Protein AF-A0A534VV14-F1 (afdb_monomer_lite)

Radius of gyration: 20.82 Å; chains: 1; bounding box: 41×54×50 Å

Sequence (127 aa):
MTAESASLGSDADDPWRGCNPLDPAFRDDPYPGLRRLREVDPVNLTPIGFWRLTRYADVMRLLYDVPAGTRTTDGVLPGVDESLSGQRQFMLQQDPPAHTRLRRLVSRAFTPRAIAAIRASIQRIVD

Structure (mmCIF, N/CA/C/O backbone):
data_AF-A0A534VV14-F1
#
_entry.id   AF-A0A534VV14-F1
#
loop_
_atom_site.group_PDB
_atom_site.id
_atom_site.type_symbol
_atom_site.label_atom_id
_atom_site.label_alt_id
_atom_site.label_comp_id
_atom_site.label_asym_id
_atom_site.label_entity_id
_atom_site.label_seq_id
_atom_site.pdbx_PDB_ins_code
_atom_site.Cartn_x
_atom_site.Cartn_y
_atom_site.Cartn_z
_atom_site.occupancy
_atom_site.B_iso_or_equiv
_atom_site.auth_seq_id
_atom_site.auth_comp_id
_atom_site.auth_asym_id
_atom_site.auth_atom_id
_atom_site.pdbx_PDB_model_num
ATOM 1 N N . MET A 1 1 ? 8.619 -34.422 -26.672 1.00 38.78 1 MET A N 1
ATOM 2 C CA . MET A 1 1 ? 9.527 -33.531 -25.923 1.00 38.78 1 MET A CA 1
ATOM 3 C C . MET A 1 1 ? 9.990 -32.444 -26.869 1.00 38.78 1 MET A C 1
ATOM 5 O O . MET A 1 1 ? 10.986 -32.614 -27.551 1.00 38.78 1 MET A O 1
ATOM 9 N N . THR A 1 2 ? 9.223 -31.368 -26.949 1.00 31.12 2 THR A N 1
ATOM 10 C CA . THR A 1 2 ? 9.603 -30.130 -27.634 1.00 31.12 2 THR A CA 1
ATOM 11 C C . THR A 1 2 ? 8.962 -29.030 -26.812 1.00 31.12 2 THR A C 1
ATOM 13 O O . THR A 1 2 ? 7.771 -28.766 -26.937 1.00 31.12 2 THR A O 1
ATOM 16 N N . ALA A 1 3 ? 9.732 -28.523 -25.850 1.00 32.78 3 ALA A N 1
ATOM 17 C CA . ALA A 1 3 ? 9.368 -27.339 -25.099 1.00 32.78 3 ALA A CA 1
ATOM 18 C C . ALA A 1 3 ? 9.415 -26.167 -26.079 1.00 32.78 3 ALA A C 1
ATOM 20 O O . ALA A 1 3 ? 10.457 -25.883 -26.670 1.00 32.78 3 ALA A O 1
ATOM 21 N N . GLU A 1 4 ? 8.248 -25.578 -26.301 1.00 31.66 4 GLU A N 1
ATOM 22 C CA . GLU A 1 4 ? 8.048 -24.426 -27.158 1.00 31.66 4 GLU A CA 1
ATOM 23 C C . GLU A 1 4 ? 8.819 -23.239 -26.579 1.00 31.66 4 GLU A C 1
ATOM 25 O O . GLU A 1 4 ? 8.755 -22.922 -25.389 1.00 31.66 4 GLU A O 1
ATOM 30 N N . SER A 1 5 ? 9.631 -22.651 -27.442 1.00 36.72 5 SER A N 1
ATOM 31 C CA . SER A 1 5 ? 10.516 -21.527 -27.199 1.00 36.72 5 SER A CA 1
ATOM 32 C C . SER A 1 5 ? 9.751 -20.330 -26.641 1.00 36.72 5 SER A C 1
ATOM 34 O O . SER A 1 5 ? 9.024 -19.659 -27.371 1.00 36.72 5 SER A O 1
ATOM 36 N N . ALA A 1 6 ? 9.968 -20.022 -25.362 1.00 37.84 6 ALA A N 1
ATOM 37 C CA . ALA A 1 6 ? 9.601 -18.740 -24.783 1.00 37.84 6 ALA A CA 1
ATOM 38 C C . ALA A 1 6 ? 10.433 -17.642 -25.464 1.00 37.84 6 ALA A C 1
ATOM 40 O O . ALA A 1 6 ? 11.573 -17.376 -25.077 1.00 37.84 6 ALA A O 1
ATOM 41 N N . SER A 1 7 ? 9.877 -17.022 -26.507 1.00 38.09 7 SER A N 1
ATOM 42 C CA . SER A 1 7 ? 10.439 -15.803 -27.072 1.00 38.09 7 SER A CA 1
ATOM 43 C C . SER A 1 7 ? 10.327 -14.710 -26.013 1.00 38.09 7 SER A C 1
ATOM 45 O O . SER A 1 7 ? 9.245 -14.187 -25.739 1.00 38.09 7 SER A O 1
ATOM 47 N N . LEU A 1 8 ? 11.451 -14.379 -25.386 1.00 43.69 8 LEU A N 1
ATOM 48 C CA . LEU A 1 8 ? 11.607 -13.134 -24.651 1.00 43.69 8 LEU A CA 1
ATOM 49 C C . LEU A 1 8 ? 11.549 -12.015 -25.703 1.00 43.69 8 LEU A C 1
ATOM 51 O O . LEU A 1 8 ? 12.568 -11.670 -26.294 1.00 43.69 8 LEU A O 1
ATOM 55 N N . GLY A 1 9 ? 10.337 -11.539 -26.013 1.00 39.75 9 GLY A N 1
ATOM 56 C CA . GLY A 1 9 ? 10.135 -10.353 -26.843 1.00 39.75 9 GLY A CA 1
ATOM 57 C C . GLY A 1 9 ? 10.960 -9.199 -26.281 1.00 39.75 9 GLY A C 1
ATOM 58 O O . GLY A 1 9 ? 11.142 -9.110 -25.064 1.00 39.75 9 GLY A O 1
ATOM 59 N N . SER A 1 10 ? 11.522 -8.369 -27.159 1.00 47.19 10 SER A N 1
ATOM 60 C CA . SER A 1 10 ? 12.333 -7.229 -26.747 1.00 47.19 10 SER A CA 1
ATOM 61 C C . SER A 1 10 ? 11.564 -6.385 -25.737 1.00 47.19 10 SER A C 1
ATOM 63 O O . SER A 1 10 ? 10.461 -5.932 -26.030 1.00 47.19 10 SER A O 1
ATOM 65 N N . ASP A 1 11 ? 12.173 -6.133 -24.576 1.00 54.38 11 ASP A N 1
ATOM 66 C CA . ASP A 1 11 ? 11.621 -5.300 -23.495 1.00 54.38 11 ASP A CA 1
ATOM 67 C C . ASP A 1 11 ? 11.152 -3.900 -23.954 1.00 54.38 11 ASP A C 1
ATOM 69 O O . ASP A 1 11 ? 10.472 -3.202 -23.209 1.00 54.38 11 ASP A O 1
ATOM 73 N N . ALA A 1 12 ? 11.508 -3.481 -25.173 1.00 57.03 12 ALA A N 1
ATOM 74 C CA . ALA A 1 12 ? 11.075 -2.236 -25.794 1.00 57.03 12 ALA A CA 1
ATOM 75 C C . ALA A 1 12 ? 9.554 -2.154 -26.041 1.00 57.03 12 ALA A C 1
ATOM 77 O O . ALA A 1 12 ? 9.013 -1.051 -25.999 1.00 57.03 12 ALA A O 1
ATOM 78 N N . ASP A 1 13 ? 8.869 -3.284 -26.257 1.00 73.94 13 ASP A N 1
ATOM 79 C CA . ASP A 1 13 ? 7.441 -3.295 -26.625 1.00 73.94 13 ASP A CA 1
ATOM 80 C C . ASP A 1 13 ? 6.497 -3.443 -25.418 1.00 73.94 13 ASP A C 1
ATOM 82 O O . ASP A 1 13 ? 5.303 -3.161 -25.518 1.00 73.94 13 ASP A O 1
ATOM 86 N N . ASP A 1 14 ? 7.025 -3.843 -24.257 1.00 82.19 14 ASP A N 1
ATOM 87 C CA . ASP A 1 14 ? 6.267 -3.960 -23.011 1.00 82.19 14 ASP A CA 1
ATOM 88 C C . ASP A 1 14 ? 6.936 -3.143 -21.900 1.00 82.19 14 ASP A C 1
ATOM 90 O O . ASP A 1 14 ? 7.728 -3.663 -21.101 1.00 82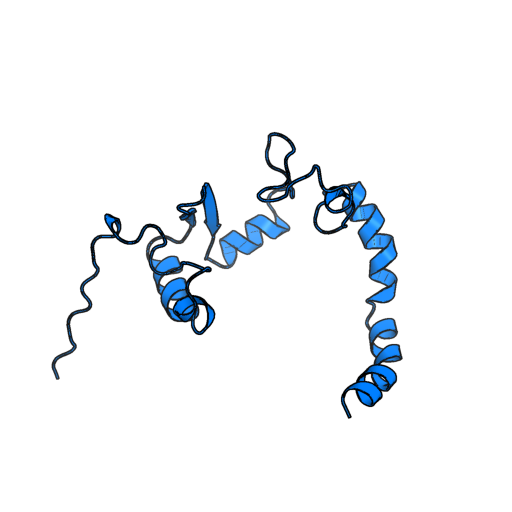.19 14 ASP A O 1
ATOM 94 N N . PRO A 1 15 ? 6.585 -1.852 -21.788 1.00 86.19 15 PRO A N 1
ATOM 95 C CA . PRO A 1 15 ? 7.226 -0.965 -20.833 1.00 86.19 15 PRO A CA 1
ATOM 96 C C . PRO A 1 15 ? 6.806 -1.298 -19.383 1.00 86.19 15 PRO A C 1
ATOM 98 O O . PRO A 1 15 ? 7.407 -0.813 -18.424 1.00 86.19 15 PRO A O 1
ATOM 101 N N . TRP A 1 16 ? 5.805 -2.167 -19.189 1.00 91.44 16 TRP A N 1
ATOM 102 C CA . TRP A 1 16 ? 5.399 -2.676 -17.880 1.00 91.44 16 TRP A CA 1
ATOM 103 C C . TRP A 1 16 ? 6.136 -3.948 -17.460 1.00 91.44 16 TRP A C 1
ATOM 105 O O . TRP A 1 16 ? 6.075 -4.294 -16.269 1.00 91.44 16 TRP A O 1
ATOM 115 N N . ARG A 1 17 ? 6.849 -4.602 -18.389 1.00 91.56 17 ARG A N 1
ATOM 116 C CA . ARG A 1 17 ? 7.542 -5.889 -18.214 1.00 91.56 17 ARG A CA 1
ATOM 117 C C . ARG A 1 17 ? 6.606 -7.010 -17.752 1.00 91.56 17 ARG A C 1
ATOM 119 O O . ARG A 1 17 ? 6.910 -7.748 -16.813 1.00 91.56 17 ARG A O 1
ATOM 126 N N . GLY A 1 18 ? 5.423 -7.080 -18.349 1.00 90.88 18 GLY A N 1
ATOM 127 C CA . GLY A 1 18 ? 4.394 -8.082 -18.079 1.00 90.88 18 GLY A CA 1
ATOM 128 C C . GLY A 1 18 ? 3.690 -7.886 -16.740 1.00 90.88 18 GLY A C 1
ATOM 129 O O . GLY A 1 18 ? 3.025 -8.797 -16.258 1.00 90.88 18 GLY A O 1
ATOM 130 N N . CYS A 1 19 ? 3.874 -6.725 -16.104 1.00 95.12 19 CYS A N 1
ATOM 131 C CA . CYS A 1 19 ? 3.359 -6.418 -14.771 1.00 95.12 19 CYS A CA 1
ATOM 132 C C . CYS A 1 19 ? 2.514 -5.138 -14.770 1.00 95.12 19 CYS A C 1
ATOM 134 O O . CYS A 1 19 ? 2.739 -4.242 -13.949 1.00 95.12 19 CYS A O 1
ATOM 136 N N . ASN A 1 20 ? 1.592 -5.022 -15.730 1.00 93.38 20 ASN A N 1
ATOM 137 C CA . ASN A 1 20 ? 0.655 -3.905 -15.815 1.00 93.38 20 ASN A CA 1
ATOM 138 C C . ASN A 1 20 ? -0.533 -4.140 -14.857 1.00 93.38 20 ASN A C 1
ATOM 140 O O . ASN A 1 20 ? -1.371 -4.990 -15.145 1.00 93.38 20 ASN A O 1
ATOM 144 N N . PRO A 1 21 ? -0.681 -3.377 -13.758 1.00 92.19 21 PRO A N 1
ATOM 145 C CA . PRO A 1 21 ? -1.775 -3.572 -12.800 1.00 92.19 21 PRO A CA 1
ATOM 146 C C . PRO A 1 21 ? -3.167 -3.246 -13.366 1.00 92.19 21 PRO A C 1
ATOM 148 O O . PRO A 1 21 ? -4.174 -3.599 -12.756 1.00 92.19 21 PRO A O 1
ATOM 151 N N . LEU A 1 22 ? -3.250 -2.560 -14.510 1.00 91.31 22 LEU A N 1
ATOM 152 C CA . LEU A 1 22 ? -4.520 -2.243 -15.163 1.00 91.31 22 LEU A CA 1
ATOM 153 C C . LEU A 1 22 ? -5.021 -3.390 -16.051 1.00 91.31 22 LEU A C 1
ATOM 155 O O . LEU A 1 22 ? -6.222 -3.461 -16.317 1.00 91.31 22 LEU A O 1
ATOM 159 N N . ASP A 1 23 ? -4.144 -4.315 -16.443 1.00 94.31 23 ASP A N 1
ATOM 160 C CA . ASP A 1 23 ? -4.499 -5.506 -17.216 1.00 94.31 23 ASP A CA 1
ATOM 161 C C . ASP A 1 23 ? -5.288 -6.506 -16.339 1.00 94.31 23 ASP A C 1
ATOM 163 O O . ASP A 1 23 ? -4.795 -6.905 -15.278 1.00 94.31 23 ASP A O 1
ATOM 167 N N . PRO A 1 24 ? -6.517 -6.908 -16.730 1.00 96.44 24 PRO A N 1
ATOM 168 C CA . PRO A 1 24 ? -7.273 -7.940 -16.026 1.00 96.44 24 PRO A CA 1
ATOM 169 C C . PRO A 1 24 ? -6.507 -9.253 -15.847 1.00 96.44 24 PRO A C 1
ATOM 171 O O . PRO A 1 24 ? -6.507 -9.786 -14.743 1.00 96.44 24 PRO A O 1
ATOM 174 N N . ALA A 1 25 ? -5.804 -9.733 -16.877 1.00 94.06 25 ALA A N 1
ATOM 175 C CA . ALA A 1 25 ? -5.110 -11.018 -16.812 1.00 94.06 25 ALA A CA 1
ATOM 176 C C . ALA A 1 25 ? -3.994 -11.001 -15.757 1.00 94.06 25 ALA A C 1
ATOM 178 O O . ALA A 1 25 ? -3.816 -11.961 -15.009 1.00 94.06 25 ALA A O 1
ATOM 179 N N . PHE A 1 26 ? -3.289 -9.873 -15.641 1.00 95.19 26 PHE A N 1
ATOM 180 C CA . PHE A 1 26 ? -2.307 -9.673 -14.581 1.00 95.19 26 PHE A CA 1
ATOM 181 C C . PHE A 1 26 ? -2.957 -9.560 -13.196 1.00 95.19 26 PHE A C 1
ATOM 183 O O . PHE A 1 26 ? -2.393 -10.042 -12.220 1.00 95.19 26 PHE A O 1
ATOM 190 N N . ARG A 1 27 ? -4.126 -8.920 -13.071 1.00 96.12 27 ARG A N 1
ATOM 191 C CA . ARG A 1 27 ? -4.838 -8.827 -11.783 1.00 96.12 27 ARG A CA 1
ATOM 192 C C . ARG A 1 27 ? -5.339 -10.183 -11.293 1.00 96.12 27 ARG A C 1
ATOM 194 O O . ARG A 1 27 ? -5.313 -10.416 -10.087 1.00 96.12 27 ARG A O 1
ATOM 201 N N . ASP A 1 28 ? -5.757 -11.042 -12.214 1.00 97.62 28 ASP A N 1
ATOM 202 C CA . ASP A 1 28 ? -6.260 -12.379 -11.905 1.00 97.62 28 ASP A CA 1
ATOM 203 C C . ASP A 1 28 ? -5.124 -13.333 -11.494 1.00 97.62 28 ASP A C 1
ATOM 205 O O . ASP A 1 28 ? -5.289 -14.100 -10.544 1.00 97.62 28 ASP A O 1
ATOM 209 N N . ASP A 1 29 ? -3.953 -13.248 -12.144 1.00 97.19 29 ASP A N 1
ATOM 210 C CA . ASP A 1 29 ? -2.748 -13.996 -11.753 1.00 97.19 29 ASP A CA 1
ATOM 211 C C . ASP A 1 29 ? -1.448 -13.165 -11.885 1.00 97.19 29 ASP A C 1
ATOM 213 O O . ASP A 1 29 ? -0.711 -13.272 -12.872 1.00 97.19 29 ASP A O 1
ATOM 217 N N . PRO A 1 30 ? -1.102 -12.344 -10.873 1.00 96.88 30 PRO A N 1
ATOM 218 C CA . PRO A 1 30 ? 0.074 -11.472 -10.938 1.00 96.88 30 PRO A CA 1
ATOM 219 C C . PRO A 1 30 ? 1.385 -12.216 -10.652 1.00 96.88 30 PRO A C 1
ATOM 221 O O . PRO A 1 30 ? 2.482 -11.696 -10.893 1.00 96.88 30 PRO A O 1
ATOM 224 N N . TYR A 1 31 ? 1.312 -13.415 -10.070 1.00 96.62 31 TYR A N 1
ATOM 225 C CA . TYR A 1 31 ? 2.466 -14.070 -9.458 1.00 96.62 31 TYR A CA 1
ATOM 226 C C . TYR A 1 31 ? 3.545 -14.507 -10.458 1.00 96.62 31 TYR A C 1
ATOM 228 O O . TYR A 1 31 ? 4.726 -14.330 -10.131 1.00 96.62 31 TYR A O 1
ATOM 236 N N . PRO A 1 32 ? 3.221 -15.042 -11.653 1.00 96.12 32 PRO A N 1
ATOM 237 C CA . PRO A 1 32 ? 4.225 -15.382 -12.658 1.00 96.12 32 PRO A CA 1
ATOM 238 C C . PRO A 1 32 ? 5.017 -14.157 -13.126 1.00 96.12 32 PRO A C 1
ATOM 240 O O . PRO A 1 32 ? 6.251 -14.191 -13.128 1.00 96.12 32 PRO A O 1
ATOM 243 N N . GLY A 1 33 ? 4.323 -13.054 -13.434 1.00 94.88 33 GLY A N 1
ATOM 244 C CA . GLY A 1 33 ? 4.946 -11.791 -13.838 1.00 94.88 33 GLY A CA 1
ATOM 245 C C . GLY A 1 33 ? 5.854 -11.235 -12.741 1.00 94.88 33 GLY A C 1
ATOM 246 O O . GLY A 1 33 ? 7.041 -10.994 -12.967 1.00 94.88 33 GLY A O 1
ATOM 247 N N . LEU A 1 34 ? 5.342 -11.143 -11.509 1.00 96.38 34 LEU A N 1
ATOM 248 C CA . LEU A 1 34 ? 6.114 -10.662 -10.359 1.00 96.38 34 LEU A CA 1
ATOM 249 C C . LEU A 1 34 ? 7.290 -11.577 -9.989 1.00 96.38 34 LEU A C 1
ATOM 251 O O . LEU A 1 34 ? 8.287 -11.102 -9.443 1.00 96.38 34 LEU A O 1
ATOM 255 N N . ARG A 1 35 ? 7.204 -12.891 -10.239 1.00 96.69 35 ARG A N 1
ATOM 256 C CA . ARG A 1 35 ? 8.334 -13.814 -10.047 1.00 96.69 35 ARG A CA 1
ATOM 257 C C . ARG A 1 35 ? 9.465 -13.472 -11.003 1.00 96.69 35 ARG A C 1
ATOM 259 O O . ARG A 1 35 ? 10.568 -13.208 -10.535 1.00 96.69 35 ARG A O 1
ATOM 266 N N . ARG A 1 36 ? 9.168 -13.399 -12.300 1.00 94.94 36 ARG A N 1
ATOM 267 C CA . ARG A 1 36 ? 10.156 -13.042 -13.320 1.00 94.94 36 ARG A CA 1
ATOM 268 C C . ARG A 1 36 ? 10.751 -11.661 -13.056 1.00 94.94 36 ARG A C 1
ATOM 270 O O . ARG A 1 36 ? 11.967 -11.508 -13.081 1.00 94.94 36 ARG A O 1
ATOM 277 N N . LEU A 1 37 ? 9.916 -10.671 -12.736 1.00 95.31 37 LEU A N 1
ATOM 278 C CA . LEU A 1 37 ? 10.365 -9.298 -12.511 1.00 95.31 37 LEU A CA 1
ATOM 279 C C . LEU A 1 37 ? 11.379 -9.184 -11.359 1.00 95.31 37 LEU A C 1
ATOM 281 O O . LEU A 1 37 ? 12.369 -8.472 -11.487 1.00 95.31 37 LEU A O 1
ATOM 285 N N . ARG A 1 38 ? 11.201 -9.944 -10.269 1.00 96.44 38 ARG A N 1
ATOM 286 C CA . ARG A 1 38 ? 12.156 -9.981 -9.140 1.00 96.44 38 ARG A CA 1
ATOM 287 C C . ARG A 1 38 ? 13.541 -10.514 -9.513 1.00 96.44 38 ARG A C 1
ATOM 289 O O . ARG A 1 38 ? 14.522 -10.190 -8.829 1.00 96.44 38 ARG A O 1
ATOM 296 N N . GLU A 1 39 ? 13.612 -11.361 -10.532 1.00 95.38 39 GLU A N 1
ATOM 297 C CA . GLU A 1 39 ? 14.851 -11.968 -11.016 1.00 95.38 39 GLU A CA 1
ATOM 298 C C . GLU A 1 39 ? 15.565 -11.037 -11.997 1.00 95.38 39 GLU A C 1
ATOM 300 O O . GLU A 1 39 ? 16.767 -10.826 -11.854 1.00 95.38 39 GLU A O 1
ATOM 305 N N . VAL A 1 40 ? 14.821 -10.444 -12.937 1.00 93.94 40 VAL A N 1
ATOM 306 C CA . VAL A 1 40 ? 15.410 -9.725 -14.079 1.00 93.94 40 VAL A CA 1
ATOM 307 C C . VAL A 1 40 ? 15.540 -8.216 -13.877 1.00 93.94 40 VAL A C 1
ATOM 309 O O . VAL A 1 40 ? 16.520 -7.635 -14.327 1.00 93.94 40 VAL A O 1
ATOM 312 N N . ASP A 1 41 ? 14.577 -7.574 -13.212 1.00 95.06 41 ASP A N 1
ATOM 313 C CA . ASP A 1 41 ? 14.558 -6.119 -13.031 1.00 95.06 41 ASP A CA 1
ATOM 314 C C . ASP A 1 41 ? 13.769 -5.744 -11.759 1.00 95.06 41 ASP A C 1
ATOM 316 O O . ASP A 1 41 ? 12.632 -5.271 -11.824 1.00 95.06 41 ASP A O 1
ATOM 320 N N . PRO A 1 42 ? 14.315 -6.031 -10.565 1.00 95.69 42 PRO A N 1
ATOM 321 C CA . PRO A 1 42 ? 13.566 -5.974 -9.309 1.00 95.69 42 PRO A CA 1
ATOM 322 C C . PRO A 1 42 ? 13.207 -4.559 -8.839 1.00 95.69 42 PRO A C 1
ATOM 324 O O . PRO A 1 42 ? 12.306 -4.421 -8.001 1.00 95.69 42 PRO A O 1
ATOM 327 N N . VAL A 1 43 ? 13.923 -3.548 -9.345 1.00 96.50 43 VAL A N 1
ATOM 328 C CA . VAL A 1 43 ? 13.768 -2.125 -9.027 1.00 96.50 43 VAL A CA 1
ATOM 329 C C . VAL A 1 43 ? 13.807 -1.343 -10.335 1.00 96.50 43 VAL A C 1
ATOM 331 O O . VAL A 1 43 ? 14.875 -1.147 -10.903 1.00 96.50 43 VAL A O 1
ATOM 334 N N . ASN A 1 44 ? 12.648 -0.880 -10.798 1.00 94.81 44 ASN A N 1
ATOM 335 C CA . ASN A 1 44 ? 12.531 -0.178 -12.077 1.00 94.81 44 ASN A CA 1
ATOM 336 C C . ASN A 1 44 ? 11.555 0.990 -12.020 1.00 94.81 44 ASN A C 1
ATOM 338 O O . ASN A 1 44 ? 10.654 1.033 -11.180 1.00 94.81 44 ASN A O 1
ATOM 342 N N . LEU A 1 45 ? 11.742 1.936 -12.936 1.00 93.44 45 LEU A N 1
ATOM 343 C CA . LEU A 1 45 ? 10.794 3.010 -13.178 1.00 93.44 45 LEU A CA 1
ATOM 344 C C . LEU A 1 45 ? 9.670 2.492 -14.080 1.00 93.44 45 LEU A C 1
ATOM 346 O O . LEU A 1 45 ? 9.922 1.947 -15.152 1.00 93.44 45 LEU A O 1
ATOM 350 N N . THR A 1 46 ? 8.428 2.657 -13.639 1.00 92.62 46 THR A N 1
ATOM 351 C CA . THR A 1 46 ? 7.241 2.290 -14.421 1.00 92.62 46 THR A CA 1
ATOM 352 C C . THR A 1 46 ? 6.937 3.335 -15.499 1.00 92.62 46 THR A C 1
ATOM 354 O O . THR A 1 46 ? 7.348 4.491 -15.365 1.00 92.62 46 THR A O 1
ATOM 357 N N . PRO A 1 47 ? 6.140 2.994 -16.529 1.00 91.06 47 PRO A N 1
ATOM 358 C CA . PRO A 1 47 ? 5.795 3.925 -17.614 1.00 91.06 47 PRO A CA 1
ATOM 359 C C . PRO A 1 47 ? 5.012 5.159 -17.151 1.00 91.06 47 PRO A C 1
ATOM 361 O O . PRO A 1 47 ? 4.941 6.157 -17.859 1.00 91.06 47 PRO A O 1
ATOM 364 N N . ILE A 1 48 ? 4.430 5.092 -15.952 1.00 87.94 48 ILE A N 1
ATOM 365 C CA . ILE A 1 48 ? 3.677 6.177 -15.312 1.00 87.94 48 ILE A CA 1
ATOM 366 C C . ILE A 1 48 ? 4.519 6.980 -14.306 1.00 87.94 48 ILE A C 1
ATOM 368 O O . ILE A 1 48 ? 3.974 7.757 -13.530 1.00 87.94 48 ILE A O 1
ATOM 372 N N . GLY A 1 49 ? 5.841 6.786 -14.287 1.00 87.62 49 GLY A N 1
ATOM 373 C CA . GLY A 1 49 ? 6.765 7.612 -13.505 1.00 87.62 49 GLY A CA 1
ATOM 374 C C . GLY A 1 49 ? 6.928 7.215 -12.035 1.00 87.62 49 GLY A C 1
ATOM 375 O O . GLY A 1 49 ? 7.564 7.946 -11.281 1.00 87.62 49 GLY A O 1
ATOM 376 N N . PHE A 1 50 ? 6.409 6.058 -11.612 1.00 87.75 50 PHE A N 1
ATOM 377 C CA . PHE A 1 50 ? 6.627 5.539 -10.258 1.00 87.75 50 PHE A CA 1
ATOM 378 C C . PHE A 1 50 ? 7.745 4.507 -10.220 1.00 87.75 50 PHE A C 1
ATOM 380 O O . PHE A 1 50 ? 7.772 3.589 -11.042 1.00 87.75 50 PHE A O 1
ATOM 387 N N . TRP A 1 51 ? 8.626 4.612 -9.226 1.00 92.25 51 TRP A N 1
ATOM 388 C CA . TRP A 1 51 ? 9.561 3.540 -8.900 1.00 92.25 51 TRP A CA 1
ATOM 389 C C . TRP A 1 51 ? 8.812 2.349 -8.308 1.00 92.25 51 TRP A C 1
ATOM 391 O O . TRP A 1 51 ? 8.023 2.489 -7.374 1.00 92.25 51 TRP A O 1
ATOM 401 N N . ARG A 1 52 ? 9.082 1.165 -8.849 1.00 94.69 52 ARG A N 1
ATOM 402 C CA . ARG A 1 52 ? 8.491 -0.103 -8.431 1.00 94.69 52 ARG A CA 1
ATOM 403 C C . ARG A 1 52 ? 9.563 -0.987 -7.819 1.00 94.69 52 ARG A C 1
ATOM 405 O O . ARG A 1 52 ? 10.595 -1.231 -8.436 1.00 94.69 52 ARG A O 1
ATOM 412 N N . LEU A 1 53 ? 9.279 -1.489 -6.621 1.00 96.62 53 LEU A N 1
ATOM 413 C CA . LEU A 1 53 ? 10.114 -2.428 -5.881 1.00 96.62 53 LEU A CA 1
ATOM 414 C C . LEU A 1 53 ? 9.358 -3.749 -5.768 1.00 96.62 53 LEU A C 1
ATOM 416 O O . LEU A 1 53 ? 8.184 -3.761 -5.402 1.00 96.62 53 LEU A O 1
ATOM 420 N N . THR A 1 54 ? 10.021 -4.861 -6.074 1.00 96.62 54 THR A N 1
ATOM 421 C CA . THR A 1 54 ? 9.356 -6.177 -6.095 1.00 96.62 54 THR A CA 1
ATOM 422 C C . THR A 1 54 ? 9.945 -7.187 -5.120 1.00 96.62 54 THR A C 1
ATOM 424 O O . THR A 1 54 ? 9.279 -8.162 -4.775 1.00 96.62 54 THR A O 1
ATOM 427 N N . ARG A 1 55 ? 11.176 -6.987 -4.636 1.00 96.94 55 ARG A N 1
ATOM 428 C CA . ARG A 1 55 ? 11.791 -7.880 -3.646 1.00 96.94 55 ARG A CA 1
ATOM 429 C C . ARG A 1 55 ? 11.340 -7.510 -2.239 1.00 96.94 55 ARG A C 1
ATOM 431 O O . ARG A 1 55 ? 11.346 -6.343 -1.860 1.00 96.94 55 ARG A O 1
ATOM 438 N N . TYR A 1 56 ? 11.028 -8.532 -1.445 1.00 96.81 56 TYR A N 1
ATOM 439 C CA . TYR A 1 56 ? 10.583 -8.376 -0.059 1.00 96.81 56 TYR A CA 1
ATOM 440 C C . TYR A 1 56 ? 11.542 -7.517 0.777 1.00 96.81 56 TYR A C 1
ATOM 442 O O . TYR A 1 56 ? 11.103 -6.590 1.448 1.00 96.81 56 TYR A O 1
ATOM 450 N N . ALA A 1 57 ? 12.849 -7.785 0.697 1.00 97.00 57 ALA A N 1
ATOM 451 C CA . ALA A 1 57 ? 13.852 -7.050 1.465 1.00 97.00 57 ALA A CA 1
ATOM 452 C C . ALA A 1 57 ? 13.856 -5.546 1.143 1.00 97.00 57 ALA A C 1
ATOM 454 O O . ALA A 1 57 ? 13.916 -4.727 2.057 1.00 97.00 57 ALA A O 1
ATOM 455 N N . ASP A 1 58 ? 13.724 -5.181 -0.136 1.00 96.75 58 ASP A N 1
ATOM 456 C CA . ASP A 1 58 ? 13.728 -3.781 -0.563 1.00 96.75 58 ASP A CA 1
ATOM 457 C C . ASP A 1 58 ? 12.454 -3.052 -0.106 1.00 96.75 58 ASP A C 1
ATOM 459 O O . ASP A 1 58 ? 12.527 -1.920 0.373 1.00 96.75 58 ASP A O 1
ATOM 463 N N . VAL A 1 59 ? 11.297 -3.722 -0.183 1.00 96.94 59 VAL A N 1
ATOM 464 C CA . VAL A 1 59 ? 10.014 -3.186 0.302 1.00 96.94 59 VAL A CA 1
ATOM 465 C C . VAL A 1 59 ? 10.039 -2.987 1.817 1.00 96.94 59 VAL A C 1
ATOM 467 O O . VAL A 1 59 ? 9.650 -1.928 2.301 1.00 96.94 59 VAL A O 1
ATOM 470 N N . MET A 1 60 ? 10.529 -3.968 2.577 1.00 97.62 60 MET A N 1
ATOM 471 C CA . MET A 1 60 ? 10.615 -3.857 4.036 1.00 97.62 60 MET A CA 1
ATOM 472 C C . MET A 1 60 ? 11.572 -2.743 4.458 1.00 97.62 60 MET A C 1
ATOM 474 O O . MET A 1 60 ? 11.219 -1.938 5.315 1.00 97.62 60 MET A O 1
ATOM 478 N N . ARG A 1 61 ? 12.739 -2.632 3.812 1.00 96.31 61 ARG A N 1
ATOM 479 C CA . ARG A 1 61 ? 13.678 -1.535 4.075 1.00 96.31 61 ARG A CA 1
ATOM 480 C C . ARG A 1 61 ? 13.030 -0.173 3.820 1.00 96.31 61 ARG A C 1
ATOM 482 O O . ARG A 1 61 ? 13.181 0.732 4.633 1.00 96.31 61 ARG A O 1
ATOM 489 N N . LEU A 1 62 ? 12.277 -0.029 2.724 1.00 94.56 62 LEU A N 1
ATOM 490 C CA . LEU A 1 62 ? 11.542 1.205 2.427 1.00 94.56 62 LEU A CA 1
ATOM 491 C C . LEU A 1 62 ? 10.492 1.529 3.502 1.00 94.56 62 LEU A C 1
ATOM 493 O O . LEU A 1 62 ? 10.350 2.688 3.874 1.00 94.56 62 LEU A O 1
ATOM 497 N N . LEU A 1 63 ? 9.767 0.522 3.994 1.00 93.19 63 LEU A N 1
ATOM 498 C CA . LEU A 1 63 ? 8.687 0.713 4.967 1.00 93.19 63 LEU A CA 1
ATOM 499 C C . LEU A 1 63 ? 9.173 1.015 6.391 1.00 93.19 63 LEU A C 1
ATOM 501 O O . LEU A 1 63 ? 8.459 1.695 7.128 1.00 93.19 63 LEU A O 1
ATOM 505 N N . TYR A 1 64 ? 10.331 0.487 6.796 1.00 93.50 64 TYR A N 1
ATOM 506 C CA . TYR A 1 64 ? 10.790 0.553 8.190 1.00 93.50 64 TYR A CA 1
ATOM 507 C C . TYR A 1 64 ? 12.035 1.415 8.409 1.00 93.50 64 TYR A C 1
ATOM 509 O O . TYR A 1 64 ? 12.118 2.081 9.440 1.00 93.50 64 TYR A O 1
ATOM 517 N N . ASP A 1 65 ? 12.977 1.420 7.464 1.00 95.12 65 ASP A N 1
ATOM 518 C CA . ASP A 1 65 ? 14.315 1.981 7.692 1.00 95.12 65 ASP A CA 1
ATOM 519 C C . ASP A 1 65 ? 14.529 3.311 6.964 1.00 95.12 65 ASP A C 1
ATOM 521 O O . ASP A 1 65 ? 15.302 4.161 7.410 1.00 95.12 65 ASP A O 1
ATOM 525 N N . VAL A 1 66 ? 13.861 3.505 5.825 1.00 91.31 66 VAL A N 1
ATOM 526 C CA . VAL A 1 66 ? 13.987 4.727 5.027 1.00 91.31 66 VAL A CA 1
ATOM 527 C C . VAL A 1 66 ? 13.048 5.802 5.582 1.00 91.31 66 VAL A C 1
ATOM 529 O O . VAL A 1 66 ? 11.856 5.537 5.750 1.00 91.31 66 VAL A O 1
ATOM 532 N N . PRO A 1 67 ? 13.526 7.040 5.818 1.00 87.25 67 PRO A N 1
ATOM 533 C CA . PRO A 1 67 ? 12.671 8.159 6.203 1.00 87.25 67 PRO A CA 1
ATOM 534 C C . PRO A 1 67 ? 11.878 8.664 4.986 1.00 87.25 67 PRO A C 1
ATOM 536 O O . PRO A 1 67 ? 12.168 9.719 4.425 1.00 87.25 67 PRO A O 1
ATOM 539 N N . ALA A 1 68 ? 10.897 7.873 4.555 1.00 87.81 68 ALA A N 1
ATOM 540 C CA . ALA A 1 68 ? 9.983 8.192 3.469 1.00 87.81 68 ALA A CA 1
ATOM 541 C C . ALA A 1 68 ? 8.650 8.729 4.013 1.00 87.81 68 ALA A C 1
ATOM 543 O O . ALA A 1 68 ? 8.195 8.343 5.091 1.00 87.81 68 ALA A O 1
ATOM 544 N N . GLY A 1 69 ? 8.029 9.619 3.242 1.00 87.56 69 GLY A N 1
ATOM 545 C CA . GLY A 1 69 ? 6.694 10.147 3.499 1.00 87.56 69 GLY A CA 1
ATOM 546 C C . GLY A 1 69 ? 5.722 9.798 2.376 1.00 87.56 69 GLY A C 1
ATOM 547 O O . GLY A 1 69 ? 6.087 9.225 1.351 1.00 87.56 69 GLY A O 1
ATOM 548 N N . THR A 1 70 ? 4.467 10.169 2.575 1.00 87.31 70 THR A N 1
ATOM 549 C CA . THR A 1 70 ? 3.370 10.005 1.610 1.00 87.31 70 THR A CA 1
ATOM 550 C C . THR A 1 70 ? 3.394 11.053 0.496 1.00 87.31 70 THR A C 1
ATOM 552 O O . THR A 1 70 ? 2.701 10.898 -0.509 1.00 87.31 70 THR A O 1
ATOM 555 N N . ARG A 1 71 ? 4.187 12.118 0.663 1.00 85.62 71 ARG A N 1
ATOM 556 C CA . ARG A 1 71 ? 4.306 13.245 -0.269 1.00 85.62 71 ARG A CA 1
ATOM 557 C C . ARG A 1 71 ? 5.599 13.182 -1.074 1.00 85.62 71 ARG A C 1
ATOM 559 O O . ARG A 1 71 ? 6.624 12.704 -0.590 1.00 85.62 71 ARG A O 1
ATOM 566 N N . THR A 1 72 ? 5.553 13.715 -2.291 1.00 83.38 72 THR A N 1
ATOM 567 C CA . THR A 1 72 ? 6.761 14.001 -3.074 1.00 83.38 72 THR A CA 1
ATOM 568 C C . THR A 1 72 ? 7.599 15.087 -2.397 1.00 83.38 72 THR A C 1
ATOM 570 O O . THR A 1 72 ? 7.142 15.770 -1.477 1.00 83.38 72 THR A O 1
ATOM 573 N N . THR A 1 73 ? 8.823 15.290 -2.887 1.00 80.94 73 THR A N 1
ATOM 574 C CA . THR A 1 73 ? 9.706 16.384 -2.445 1.00 80.94 73 THR A CA 1
ATOM 575 C C . THR A 1 73 ? 9.059 17.761 -2.572 1.00 80.94 73 THR A C 1
ATOM 577 O O . THR A 1 73 ? 9.356 18.651 -1.783 1.00 80.94 73 THR A O 1
ATOM 580 N N . ASP A 1 74 ? 8.121 17.906 -3.507 1.00 82.81 74 ASP A N 1
ATOM 581 C CA . ASP A 1 74 ? 7.411 19.156 -3.780 1.00 82.81 74 ASP A CA 1
ATOM 582 C C . ASP A 1 74 ? 6.139 19.296 -2.917 1.00 82.81 74 ASP A C 1
ATOM 584 O O . ASP A 1 74 ? 5.352 20.225 -3.082 1.00 82.81 74 ASP A O 1
ATOM 588 N N . GLY A 1 75 ? 5.921 18.365 -1.978 1.00 79.94 75 GLY A N 1
ATOM 589 C CA . GLY A 1 75 ? 4.838 18.402 -0.996 1.00 79.94 75 GLY A CA 1
ATOM 590 C C . GLY A 1 75 ? 3.488 17.884 -1.498 1.00 79.94 75 GLY A C 1
ATOM 591 O O . GLY A 1 75 ? 2.490 18.007 -0.783 1.00 79.94 75 GLY A O 1
ATOM 592 N N . VAL A 1 76 ? 3.439 17.282 -2.686 1.00 82.88 76 VAL A N 1
ATOM 593 C CA . VAL A 1 76 ? 2.201 16.825 -3.335 1.00 82.88 76 VAL A CA 1
ATOM 594 C C . VAL A 1 76 ? 1.944 15.351 -3.030 1.00 82.88 76 VAL A C 1
ATOM 596 O O . VAL A 1 76 ? 2.873 14.545 -2.989 1.00 82.88 76 VAL A O 1
ATOM 599 N N . LEU A 1 77 ? 0.678 14.985 -2.828 1.00 83.81 77 LEU A N 1
ATOM 600 C CA . LEU A 1 77 ? 0.261 13.583 -2.781 1.00 83.81 77 LEU A CA 1
ATOM 601 C C . LEU A 1 77 ? 0.220 13.000 -4.206 1.00 83.81 77 LEU A C 1
ATOM 603 O O . LEU A 1 77 ? -0.553 13.487 -5.034 1.00 83.81 77 LEU A O 1
ATOM 607 N N . PRO A 1 78 ? 1.016 11.963 -4.524 1.00 80.38 78 PRO A N 1
ATOM 608 C CA . PRO A 1 78 ? 1.049 11.422 -5.876 1.00 80.38 78 PRO A CA 1
ATOM 609 C C . PRO A 1 78 ? -0.306 10.852 -6.313 1.00 80.38 78 PRO A C 1
ATOM 611 O O . PRO A 1 78 ? -0.892 10.028 -5.614 1.00 80.38 78 PRO A O 1
ATOM 614 N N . GLY A 1 79 ? -0.787 11.261 -7.491 1.00 76.81 79 GLY A N 1
ATOM 615 C CA . GLY A 1 79 ? -2.029 10.741 -8.081 1.00 76.81 79 GLY A CA 1
ATOM 616 C C . GLY A 1 79 ? -3.321 11.208 -7.396 1.00 76.81 79 GLY A C 1
ATOM 617 O O . GLY A 1 79 ? -4.373 10.619 -7.629 1.00 76.81 79 GLY A O 1
ATOM 618 N N . VAL A 1 80 ? -3.251 12.242 -6.553 1.00 74.25 80 VAL A N 1
ATOM 619 C CA . VAL A 1 80 ? -4.385 12.780 -5.790 1.00 74.25 80 VAL A CA 1
ATOM 620 C C . VAL A 1 80 ? -4.659 14.216 -6.236 1.00 74.25 80 VAL A C 1
ATOM 622 O O . VAL A 1 80 ? -3.763 15.058 -6.200 1.00 74.25 80 VAL A O 1
ATOM 625 N N . ASP A 1 81 ? -5.903 14.509 -6.623 1.00 72.25 81 ASP A N 1
ATOM 626 C CA . ASP A 1 81 ? -6.350 15.890 -6.821 1.00 72.25 81 ASP A CA 1
ATOM 627 C C . ASP A 1 81 ? -6.643 16.524 -5.459 1.00 72.25 81 ASP A C 1
ATOM 629 O O . ASP A 1 81 ? -7.694 16.336 -4.846 1.00 72.25 81 ASP A O 1
ATOM 633 N N . GLU A 1 82 ? -5.676 17.288 -4.971 1.00 67.69 82 GLU A N 1
ATOM 634 C CA . GLU A 1 82 ? -5.741 17.904 -3.653 1.00 67.69 82 GLU A CA 1
ATOM 635 C C . GLU A 1 82 ? -6.732 19.079 -3.555 1.00 67.69 82 GLU A C 1
ATOM 637 O O . GLU A 1 82 ? -6.964 19.572 -2.448 1.00 67.69 82 GLU A O 1
ATOM 642 N N . SER A 1 83 ? -7.347 19.505 -4.668 1.00 69.81 83 SER A N 1
ATOM 643 C CA . SER A 1 83 ? -8.464 20.461 -4.652 1.00 69.81 83 SER A CA 1
ATOM 644 C C . SER A 1 83 ? -9.756 19.847 -4.092 1.00 69.81 83 SER A C 1
ATOM 646 O O . SER A 1 83 ? -10.636 20.567 -3.613 1.00 69.81 83 SER A O 1
ATOM 648 N N . LEU A 1 84 ? -9.848 18.511 -4.057 1.00 65.31 84 LEU A N 1
ATOM 649 C CA . LEU A 1 84 ? -10.947 17.775 -3.441 1.00 65.31 84 LEU A CA 1
ATOM 650 C C . LEU A 1 84 ? -10.765 17.765 -1.913 1.00 65.31 84 LEU A C 1
ATOM 652 O O . LEU A 1 84 ? -10.007 16.977 -1.340 1.00 65.31 84 LEU A O 1
ATOM 656 N N . SER A 1 85 ? -11.490 18.663 -1.243 1.00 57.06 85 SER A N 1
ATOM 657 C CA . SER A 1 85 ? -11.266 19.175 0.122 1.00 57.06 85 SER A CA 1
ATOM 658 C C . SER A 1 85 ? -11.294 18.178 1.299 1.00 57.06 85 SER A C 1
ATOM 660 O O . SER A 1 85 ? -11.241 18.602 2.451 1.00 57.06 85 SER A O 1
ATOM 662 N N . GLY A 1 86 ? -11.348 16.866 1.065 1.00 66.00 86 GLY A N 1
ATOM 663 C CA . GLY A 1 86 ? -11.349 15.836 2.114 1.00 66.00 86 GLY A CA 1
ATOM 664 C C . GLY A 1 86 ? -10.165 14.870 2.074 1.00 66.00 86 GLY A C 1
ATOM 665 O O . GLY A 1 86 ? -9.831 14.277 3.099 1.00 66.00 86 GLY A O 1
ATOM 666 N N . GLN A 1 87 ? -9.499 14.715 0.924 1.00 64.00 87 GLN A N 1
ATOM 667 C CA . GLN A 1 87 ? -8.501 13.652 0.753 1.00 64.00 87 GLN A CA 1
ATOM 668 C C . GLN A 1 87 ? -7.302 13.868 1.685 1.00 64.00 87 GLN A C 1
ATOM 670 O O . GLN A 1 87 ? -6.979 12.992 2.491 1.00 64.00 87 GLN A O 1
ATOM 675 N N . ARG A 1 88 ? -6.783 15.103 1.731 1.00 65.94 88 ARG A N 1
ATOM 676 C CA . ARG A 1 88 ? -5.680 15.508 2.619 1.00 65.94 88 ARG A CA 1
ATOM 677 C C . ARG A 1 88 ? -5.932 15.283 4.114 1.00 65.94 88 ARG A C 1
ATOM 679 O O . ARG A 1 88 ? -5.000 15.446 4.889 1.00 65.94 88 ARG A O 1
ATOM 686 N N . GLN A 1 89 ? -7.150 14.977 4.555 1.00 74.00 89 GLN A N 1
ATOM 687 C CA . GLN A 1 89 ? -7.451 14.774 5.975 1.00 74.00 89 GLN A CA 1
ATOM 688 C C . GLN A 1 89 ? -7.420 13.300 6.396 1.00 74.00 89 GLN A C 1
ATOM 690 O O . GLN A 1 89 ? -7.405 13.008 7.595 1.00 74.00 89 GLN A O 1
ATOM 695 N N . PHE A 1 90 ? -7.375 12.358 5.448 1.00 85.44 90 PHE A N 1
ATOM 696 C CA . PHE A 1 90 ? -7.291 10.942 5.785 1.00 85.44 90 PHE A CA 1
ATOM 697 C C . PHE A 1 90 ? -5.943 10.600 6.407 1.00 85.44 90 PHE A C 1
ATOM 699 O O . PHE A 1 90 ? -4.892 10.952 5.881 1.00 85.44 90 PHE A O 1
ATOM 706 N N . MET A 1 91 ? -5.974 9.827 7.496 1.00 90.38 91 MET A N 1
ATOM 707 C CA . MET A 1 91 ? -4.773 9.388 8.214 1.00 90.38 91 MET A CA 1
ATOM 708 C C . MET A 1 91 ? -3.741 8.711 7.296 1.00 90.38 91 MET A C 1
ATOM 710 O O . MET A 1 91 ? -2.551 8.912 7.494 1.00 90.38 91 MET A O 1
ATOM 714 N N . LEU A 1 92 ? -4.187 7.953 6.287 1.00 88.50 92 LEU A N 1
ATOM 715 C CA . LEU A 1 92 ? -3.315 7.279 5.314 1.00 88.50 92 LEU A CA 1
ATOM 716 C C . LEU A 1 92 ? -2.546 8.239 4.390 1.00 88.50 92 LEU A C 1
ATOM 718 O O . LEU A 1 92 ? -1.583 7.818 3.766 1.00 88.50 92 LEU A O 1
ATOM 722 N N . GLN A 1 93 ? -2.963 9.503 4.295 1.00 88.00 93 GLN A N 1
ATOM 723 C CA . GLN A 1 93 ? -2.349 10.535 3.451 1.00 88.00 93 GLN A CA 1
ATOM 724 C C . GLN A 1 93 ? -1.570 11.573 4.275 1.00 88.00 93 GLN A C 1
ATOM 726 O O . GLN A 1 93 ? -1.410 12.723 3.856 1.00 88.00 93 GLN A O 1
ATOM 731 N N . GLN A 1 94 ? -1.183 11.217 5.500 1.00 88.38 94 GLN A N 1
ATOM 732 C CA . GLN A 1 94 ? -0.464 12.088 6.422 1.00 88.38 94 GLN A CA 1
ATOM 733 C C . GLN A 1 94 ? 0.863 11.458 6.816 1.00 88.38 94 GLN A C 1
ATOM 735 O O . GLN A 1 94 ? 0.947 10.252 7.034 1.00 88.38 94 GLN A O 1
ATOM 740 N N . ASP A 1 95 ? 1.851 12.316 7.039 1.00 90.00 95 ASP A N 1
ATOM 741 C CA . ASP A 1 95 ? 3.118 11.954 7.663 1.00 90.00 95 ASP A CA 1
ATOM 742 C C . ASP A 1 95 ? 3.107 12.349 9.155 1.00 90.00 95 ASP A C 1
ATOM 744 O O . ASP A 1 95 ? 2.209 13.072 9.627 1.00 90.00 95 ASP A O 1
ATOM 748 N N . PRO A 1 96 ? 4.060 11.862 9.971 1.00 90.25 96 PRO A N 1
ATOM 749 C CA . PRO A 1 96 ? 4.280 12.409 11.304 1.00 90.25 96 PRO A CA 1
ATOM 750 C C . PRO A 1 96 ? 4.494 13.938 11.264 1.00 90.25 96 PRO A C 1
ATOM 752 O O . PRO A 1 96 ? 5.115 14.442 10.334 1.00 90.25 96 PRO A O 1
ATOM 755 N N . PRO A 1 97 ? 4.004 14.699 12.265 1.00 92.12 97 PRO A N 1
ATOM 756 C CA . PRO A 1 97 ? 3.361 14.238 13.500 1.00 92.12 97 PRO A CA 1
ATOM 757 C C . PRO A 1 97 ? 1.838 14.028 13.391 1.00 92.12 97 PRO A C 1
ATOM 759 O O . PRO A 1 97 ? 1.238 13.455 14.307 1.00 92.12 97 PRO A O 1
ATOM 762 N N . ALA A 1 98 ? 1.196 14.476 12.305 1.00 92.25 98 ALA A N 1
ATOM 763 C CA . ALA A 1 98 ? -0.257 14.401 12.139 1.00 92.25 98 ALA A CA 1
ATOM 764 C C . ALA A 1 98 ? -0.752 12.947 12.104 1.00 92.25 98 ALA A C 1
ATOM 766 O O . ALA A 1 98 ? -1.663 12.594 12.861 1.00 92.25 98 ALA A O 1
ATOM 767 N N . HIS A 1 99 ? -0.086 12.087 11.3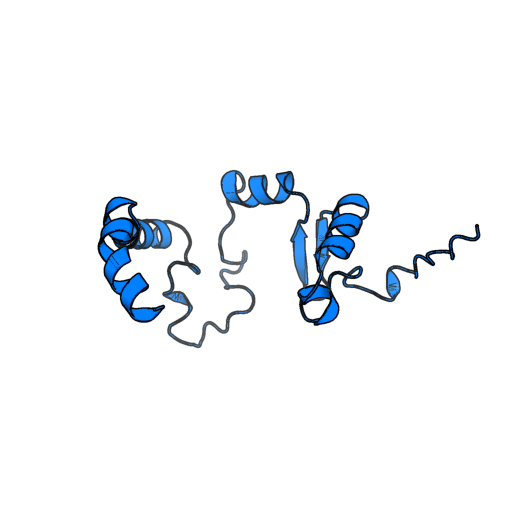24 1.00 93.50 99 HIS A N 1
ATOM 768 C CA . HIS A 1 99 ? -0.361 10.649 11.290 1.00 93.50 99 HIS A CA 1
ATOM 769 C C . HIS A 1 99 ? -0.273 10.015 12.682 1.00 93.50 99 HIS A C 1
ATOM 771 O O . HIS A 1 99 ? -1.193 9.323 13.113 1.00 93.50 99 HIS A O 1
ATOM 777 N N . THR A 1 100 ? 0.790 10.315 13.435 1.00 93.50 100 THR A N 1
ATOM 778 C CA . THR A 1 100 ? 1.006 9.772 14.785 1.00 93.50 100 THR A CA 1
ATOM 779 C C . THR A 1 100 ? -0.125 10.153 15.740 1.00 93.50 100 THR A C 1
ATOM 781 O O . THR A 1 100 ? -0.592 9.314 16.514 1.00 93.50 100 THR A O 1
ATOM 784 N N . ARG A 1 101 ? -0.607 11.401 15.678 1.00 94.69 101 ARG A N 1
ATOM 785 C CA . ARG A 1 101 ? -1.740 11.869 16.490 1.00 94.69 101 ARG A CA 1
ATOM 786 C C . ARG A 1 101 ? -3.027 11.117 16.143 1.00 94.69 101 ARG A C 1
ATOM 788 O O . ARG A 1 101 ? -3.688 10.609 17.047 1.00 94.69 101 ARG A O 1
ATOM 795 N N . LEU A 1 102 ? -3.361 11.020 14.855 1.00 94.00 102 LEU A N 1
ATOM 796 C CA . LEU A 1 102 ? -4.570 10.339 14.378 1.00 94.00 102 LEU A CA 1
ATOM 797 C C . LEU A 1 102 ? -4.533 8.838 14.699 1.00 94.00 102 LEU A C 1
ATOM 799 O O . LEU A 1 102 ? -5.480 8.304 15.278 1.00 94.00 102 LEU A O 1
ATOM 803 N N . ARG A 1 103 ? -3.403 8.170 14.437 1.00 95.12 103 ARG A N 1
ATOM 804 C CA . ARG A 1 103 ? -3.219 6.738 14.703 1.00 95.12 103 ARG A CA 1
ATOM 805 C C . ARG A 1 103 ? -3.428 6.400 16.171 1.00 95.12 103 ARG A C 1
ATOM 807 O O . ARG A 1 103 ? -4.083 5.402 16.467 1.00 95.12 103 ARG A O 1
ATOM 814 N N . ARG A 1 104 ? -2.929 7.227 17.097 1.00 94.19 104 ARG A N 1
ATOM 815 C CA . ARG A 1 104 ? -3.139 7.031 18.544 1.00 94.19 104 ARG A CA 1
ATOM 816 C C . ARG A 1 104 ? -4.619 7.042 18.929 1.00 94.19 104 ARG A C 1
ATOM 818 O O . ARG A 1 104 ? -5.024 6.255 19.781 1.00 94.19 104 ARG A O 1
ATOM 825 N N . LEU A 1 105 ? -5.428 7.897 18.301 1.00 93.19 105 LEU A N 1
ATOM 826 C CA . LEU A 1 105 ? -6.863 7.970 18.580 1.00 93.19 105 LEU A CA 1
ATOM 827 C C . LEU A 1 105 ? -7.587 6.711 18.098 1.00 93.19 105 LEU 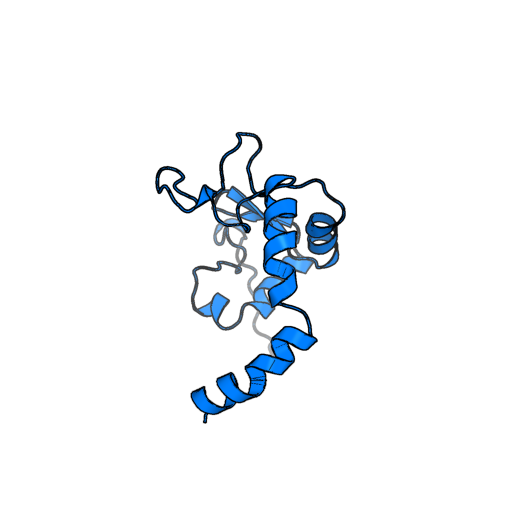A C 1
ATOM 829 O O . LEU A 1 105 ? -8.331 6.106 18.872 1.00 93.19 105 LEU A O 1
ATOM 833 N N . VAL A 1 106 ? -7.318 6.303 16.855 1.00 93.75 106 VAL A N 1
ATOM 834 C CA . VAL A 1 106 ? -8.023 5.207 16.175 1.00 93.75 106 VAL A CA 1
ATOM 835 C C . VAL A 1 106 ? -7.576 3.826 16.669 1.00 93.75 106 VAL A C 1
ATOM 837 O O . VAL A 1 106 ? -8.405 2.932 16.809 1.00 93.75 106 VAL A O 1
ATOM 840 N N . SER A 1 107 ? -6.295 3.635 17.013 1.00 95.1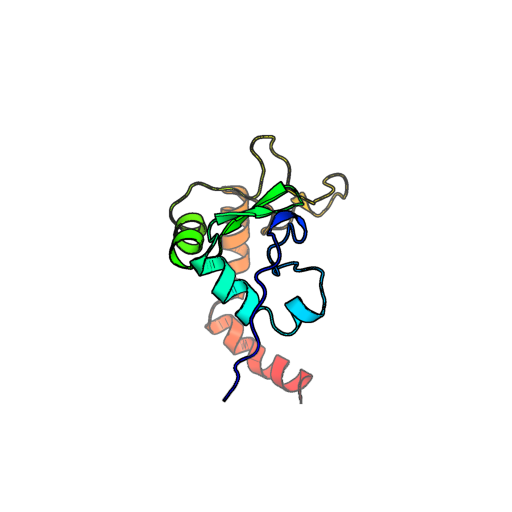2 107 SER A N 1
ATOM 841 C CA . SER A 1 107 ? -5.748 2.305 17.359 1.00 95.12 107 SER A CA 1
ATOM 842 C C . SER A 1 107 ? -6.445 1.636 18.550 1.00 95.12 107 SER A C 1
ATOM 844 O O . SER A 1 107 ? -6.476 0.411 18.632 1.00 95.12 107 SER A O 1
ATOM 846 N N . ARG A 1 108 ? -7.056 2.411 19.457 1.00 92.25 108 ARG A N 1
ATOM 847 C CA . ARG A 1 108 ? -7.806 1.873 20.608 1.00 92.25 108 ARG A CA 1
ATOM 848 C C . ARG A 1 108 ? -9.028 1.047 20.190 1.00 92.25 108 ARG A C 1
ATOM 850 O O . ARG A 1 108 ? -9.374 0.093 20.884 1.00 92.25 108 ARG A O 1
ATOM 857 N N . ALA A 1 109 ? -9.635 1.374 19.050 1.00 93.88 109 ALA A N 1
ATOM 858 C CA . ALA A 1 109 ? -10.771 0.640 18.494 1.00 93.88 109 ALA A CA 1
ATOM 859 C C . ALA A 1 109 ? -10.364 -0.682 17.815 1.00 93.88 109 ALA A C 1
ATOM 861 O O . ALA A 1 109 ? -11.208 -1.549 17.621 1.00 93.88 109 ALA A O 1
ATOM 862 N N . PHE A 1 110 ? -9.077 -0.866 17.500 1.00 95.56 110 PHE A N 1
ATOM 863 C CA . PHE A 1 110 ? -8.550 -2.033 16.778 1.00 95.56 110 PHE A CA 1
ATOM 864 C C . PHE A 1 110 ? -7.701 -2.959 17.662 1.00 95.56 110 PHE A C 1
ATOM 866 O O . PHE A 1 110 ? -6.871 -3.723 17.173 1.00 95.56 110 PHE A O 1
ATOM 873 N N . THR A 1 111 ? -7.886 -2.907 18.981 1.00 96.44 111 THR A N 1
ATOM 874 C CA . THR A 1 111 ? -7.227 -3.852 19.896 1.00 96.44 111 THR A CA 1
ATOM 875 C C . THR A 1 111 ? -7.855 -5.248 19.787 1.00 96.44 111 THR A C 1
ATOM 877 O O . THR A 1 111 ? -9.050 -5.345 19.497 1.00 96.44 111 THR A O 1
ATOM 880 N N . PRO A 1 112 ? -7.124 -6.340 20.099 1.00 97.38 112 PRO A N 1
ATOM 881 C CA . PRO A 1 112 ? -7.693 -7.692 20.081 1.00 97.38 112 PRO A CA 1
ATOM 882 C C . PRO A 1 112 ? -8.990 -7.821 20.894 1.00 97.38 112 PRO A C 1
ATOM 884 O O . PRO A 1 112 ? -9.944 -8.455 20.448 1.00 97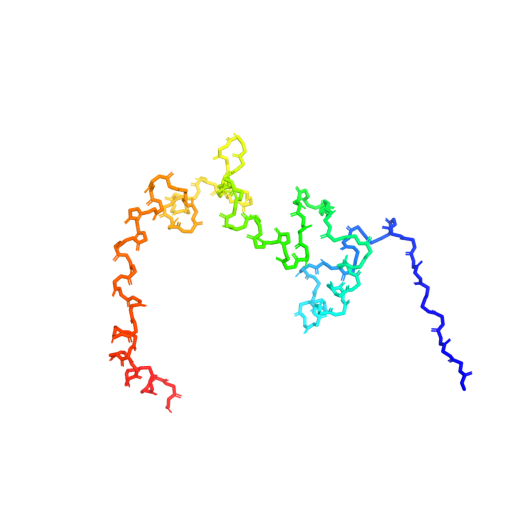.38 112 PRO A O 1
ATOM 887 N N . ARG A 1 113 ? -9.066 -7.150 22.054 1.00 97.50 113 ARG A N 1
ATOM 888 C CA . ARG A 1 113 ? -10.271 -7.104 22.895 1.00 97.50 113 ARG A CA 1
ATOM 889 C C . ARG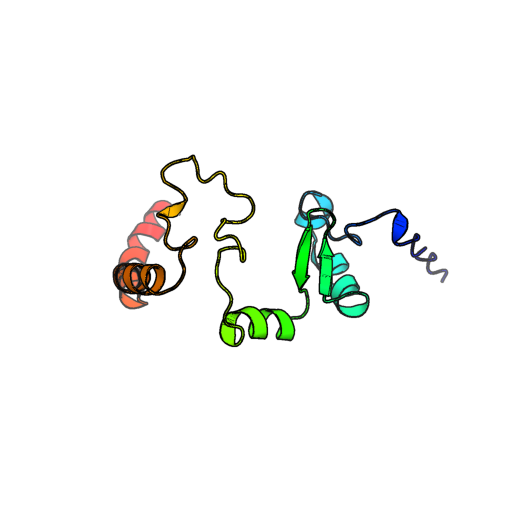 A 1 113 ? -11.439 -6.388 22.208 1.00 97.50 113 ARG A C 1
ATOM 891 O O . ARG A 1 113 ? -12.558 -6.888 22.263 1.00 97.50 113 ARG A O 1
ATOM 898 N N . ALA A 1 114 ? -11.195 -5.233 21.585 1.00 96.44 114 ALA A N 1
ATOM 899 C CA . ALA A 1 114 ? -12.234 -4.481 20.879 1.00 96.44 114 ALA A CA 1
ATOM 900 C C . ALA A 1 114 ? -12.778 -5.265 19.673 1.00 96.44 114 ALA A C 1
ATOM 902 O O . ALA A 1 114 ? -13.990 -5.354 19.493 1.00 96.44 114 ALA A O 1
ATOM 903 N N . ILE A 1 115 ? -11.894 -5.917 18.910 1.00 96.94 115 ILE A N 1
ATOM 904 C CA . ILE A 1 115 ? -12.284 -6.767 17.778 1.00 96.94 115 ILE A CA 1
ATOM 905 C C . ILE A 1 115 ? -13.060 -8.008 18.244 1.00 96.94 115 ILE A C 1
ATOM 907 O O . ILE A 1 115 ? -14.061 -8.379 17.633 1.00 96.94 115 ILE A O 1
ATOM 911 N N . ALA A 1 116 ? -12.666 -8.635 19.356 1.00 97.31 116 ALA A N 1
ATOM 912 C CA . ALA A 1 116 ? -13.409 -9.768 19.909 1.00 97.31 116 ALA A CA 1
ATOM 913 C C . ALA A 1 116 ? -14.850 -9.391 20.302 1.00 97.31 116 ALA A C 1
ATOM 915 O O . ALA A 1 116 ? -15.764 -10.189 20.097 1.00 97.31 116 ALA A O 1
ATOM 916 N N . ALA A 1 117 ? -15.068 -8.172 20.806 1.00 97.12 117 ALA A N 1
ATOM 917 C CA . ALA A 1 117 ? -16.387 -7.700 21.229 1.00 97.12 117 ALA A CA 1
ATOM 918 C C . ALA A 1 117 ? -17.390 -7.546 20.070 1.00 97.12 117 ALA A C 1
ATOM 920 O O . ALA A 1 117 ? -18.588 -7.728 20.276 1.00 97.12 117 ALA A O 1
ATOM 921 N N . ILE A 1 118 ? -16.925 -7.254 18.848 1.00 97.00 118 ILE A N 1
ATOM 922 C CA . ILE A 1 118 ? -17.807 -7.084 17.678 1.00 97.00 118 ILE A CA 1
ATOM 923 C C . ILE A 1 118 ? -18.103 -8.396 16.936 1.00 97.00 118 ILE A C 1
ATOM 925 O O . ILE A 1 118 ? -18.977 -8.417 16.069 1.00 97.00 118 ILE A O 1
ATOM 929 N N . ARG A 1 119 ? -17.435 -9.505 17.294 1.00 96.62 119 ARG A N 1
ATOM 930 C CA . ARG A 1 119 ? -17.573 -10.812 16.624 1.00 96.62 119 ARG A CA 1
ATOM 931 C C . ARG A 1 119 ? -19.028 -11.253 16.470 1.00 96.62 119 ARG A C 1
ATOM 933 O O . ARG A 1 119 ? -19.437 -11.596 15.369 1.00 96.62 119 ARG A O 1
ATOM 940 N N . ALA A 1 120 ? -19.807 -11.225 17.551 1.00 97.50 120 ALA A N 1
ATOM 941 C CA . ALA A 1 120 ? -21.199 -11.679 17.526 1.00 97.50 120 ALA A CA 1
ATOM 942 C C . ALA A 1 120 ? -22.079 -10.833 16.590 1.00 97.50 120 ALA A C 1
ATOM 944 O O . ALA A 1 120 ? -23.019 -11.346 15.989 1.00 97.50 120 ALA A O 1
ATOM 945 N N . SER A 1 121 ? -21.775 -9.538 16.446 1.00 97.38 121 SER A N 1
ATOM 946 C CA . SER A 1 121 ? -22.507 -8.681 15.514 1.00 97.38 121 SER A CA 1
ATOM 947 C C . SER A 1 121 ? -22.158 -8.973 14.064 1.00 97.38 121 SER A C 1
ATOM 949 O O . SER A 1 121 ? -23.054 -8.939 13.232 1.00 97.38 121 SER A O 1
ATOM 951 N N . ILE A 1 122 ? -20.886 -9.247 13.768 1.00 97.50 122 ILE A N 1
ATOM 952 C CA . ILE A 1 122 ? -20.454 -9.629 12.419 1.00 97.50 122 ILE A CA 1
ATOM 953 C C . ILE A 1 122 ? -21.081 -10.970 12.034 1.00 97.50 122 ILE A C 1
ATOM 955 O O . ILE A 1 122 ? -21.634 -11.077 10.948 1.00 97.50 122 ILE A O 1
ATOM 959 N N . GLN A 1 123 ? -21.061 -11.953 12.941 1.00 98.06 123 GLN A N 1
ATOM 960 C CA . GLN A 1 123 ? -21.650 -13.274 12.706 1.00 98.06 123 GLN A CA 1
ATOM 961 C C . GLN A 1 123 ? -23.122 -13.163 12.282 1.00 98.06 123 GLN A C 1
ATOM 963 O O . GLN A 1 123 ? -23.500 -13.684 11.246 1.00 98.06 123 GLN A O 1
ATOM 968 N N . ARG A 1 124 ? -23.913 -12.358 13.004 1.00 98.00 124 ARG A N 1
ATOM 969 C CA . ARG A 1 124 ? -25.323 -12.081 12.674 1.00 98.00 124 ARG A CA 1
ATOM 970 C C . ARG A 1 124 ? -25.575 -11.422 11.314 1.00 98.00 124 ARG A C 1
ATOM 972 O O . ARG A 1 124 ? -26.722 -11.389 10.898 1.00 98.00 124 ARG A O 1
ATOM 979 N N . ILE A 1 125 ? -24.582 -10.753 10.729 1.00 98.12 125 ILE A N 1
ATOM 980 C CA . ILE A 1 125 ? -24.720 -10.080 9.425 1.00 98.12 125 ILE A CA 1
ATOM 981 C C . ILE A 1 125 ? -24.398 -11.051 8.286 1.00 98.12 125 ILE A C 1
ATOM 983 O O . ILE A 1 125 ? -24.894 -10.873 7.179 1.00 98.12 125 ILE A O 1
ATOM 987 N N . VAL A 1 126 ? -23.511 -12.013 8.545 1.00 97.62 126 VAL A N 1
ATOM 988 C CA . VAL A 1 126 ? -22.997 -12.947 7.539 1.00 97.62 126 VAL A CA 1
ATOM 989 C C . VAL A 1 126 ? -23.819 -14.237 7.482 1.00 97.62 126 VAL A C 1
ATOM 991 O O . VAL A 1 126 ? -23.911 -14.815 6.401 1.00 97.62 126 VAL A O 1
ATOM 994 N N . ASP A 1 127 ? -24.394 -14.667 8.610 1.00 93.38 127 ASP A N 1
ATOM 995 C CA . ASP A 1 127 ? -25.384 -15.756 8.668 1.00 93.38 127 ASP A CA 1
ATOM 996 C C . ASP A 1 127 ? -26.738 -15.323 8.090 1.00 93.38 127 ASP A C 1
ATOM 998 O O . ASP A 1 127 ? -27.331 -16.127 7.335 1.00 93.38 127 ASP A O 1
#

pLDDT: mean 85.81, std 16.93, range [31.12, 98.12]

Secondary structure (DSSP, 8-state):
----------TTS-TTTT--TT-HHHHH--HHHHHHHHHH-SEEE-TTS-EEE-SHHHHHHHHHTS---SS-TTSPPTT--TTSTTGGGSGGG--TTHHHHHHHHHHGGGSHHHHHHHHHHHHHHH-

Foldseek 3Di:
DDDDDPPPPPCVVPQCQQQDCVDPVCVVPVPVSLVVCCVPPQWDQGPVGDIHHRDPVVVVCVVPPDPDACADPVRDRPPDDPVPPCPCQDLNNDDPPSVVVVCVVCVVCVDPVNVVVCVVVVVVVVD